Protein AF-A0A015J815-F1 (afdb_monomer)

Radius of gyration: 16.56 Å; Cα contacts (8 Å, |Δi|>4): 184; chains: 1; bounding box: 43×28×48 Å

Organism: Rhizophagus irregularis (strain DAOM 197198w) (NCBI:txid1432141)

Solvent-accessible surface area (backbone atoms only — not comparable to full-atom values): 7447 Å² total; per-residue (Å²): 61,44,53,77,44,84,52,81,70,51,78,43,79,37,81,90,77,35,21,54,42,45,42,51,62,53,68,79,75,30,48,48,89,50,83,80,44,51,62,60,41,54,49,50,37,58,76,67,59,29,50,20,28,22,30,40,38,33,36,47,71,60,101,47,90,90,52,73,72,40,80,78,47,74,47,55,34,61,68,76,79,46,39,68,54,51,34,50,52,52,48,46,41,64,72,52,51,28,60,77,67,71,49,89,79,90,76,82,48,66,89,68,49,71,53,52,51,51,19,48,58,60,54,52,72,75,78,114

Foldseek 3Di:
DKDKAFDDFDWDQDPVLQFIPQFLDDSVLGHDPDPVVNVVSVVVRVVVLGGFGIWMWDWDDDPDPPDDIDTQDIRTDNPPDALVNLLVVVCCCVVPRCVVVVHDDPADDDPPDPRNVSSRVVNVVVPD

Sequence (128 aa):
MSDNTKLKPALRYNPVLGCIVGSTLSTEQTKINKYEDIQPIINNIKTKKAIAKDVRAYILQIPLLNFPPVVIALIANNGSDNMSTITSFHQELLTQIAPQLNLPILSIGSDGAIVEFKAQLISAAQFF

Structure 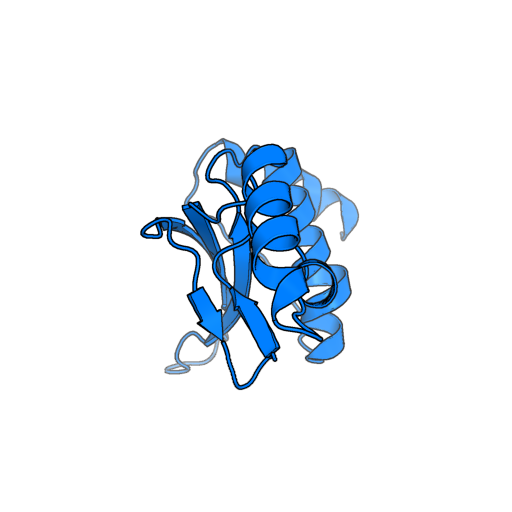(mmCIF, N/CA/C/O backbone):
data_AF-A0A015J815-F1
#
_entry.id   AF-A0A015J815-F1
#
loop_
_atom_site.group_PDB
_atom_site.id
_atom_site.type_symbol
_atom_site.label_atom_id
_atom_site.label_alt_id
_atom_site.label_comp_id
_atom_site.label_asym_id
_atom_site.label_entity_id
_atom_site.label_seq_id
_atom_site.pdbx_PDB_ins_code
_atom_site.Cartn_x
_atom_site.Cartn_y
_atom_site.Cartn_z
_atom_site.occupancy
_atom_site.B_iso_or_equiv
_atom_site.auth_seq_id
_atom_site.auth_comp_id
_atom_site.auth_asym_id
_atom_site.auth_atom_id
_atom_site.pdbx_PDB_model_num
ATOM 1 N N . MET A 1 1 ? 6.735 4.905 -12.879 1.00 92.06 1 MET A N 1
ATOM 2 C CA . MET A 1 1 ? 6.684 6.278 -12.331 1.00 92.06 1 MET A CA 1
ATOM 3 C C . MET A 1 1 ? 5.899 6.253 -11.033 1.00 92.06 1 MET A C 1
ATOM 5 O O . MET A 1 1 ? 4.971 5.453 -10.936 1.00 92.06 1 MET A O 1
ATOM 9 N N . SER A 1 2 ? 6.259 7.078 -10.055 1.00 92.50 2 SER A N 1
ATOM 10 C CA . SER A 1 2 ? 5.473 7.247 -8.832 1.00 92.50 2 SER A CA 1
ATOM 11 C C . SER A 1 2 ? 5.294 8.709 -8.475 1.00 92.50 2 SER A C 1
ATOM 13 O O . SER A 1 2 ? 6.212 9.486 -8.700 1.00 92.50 2 SER A O 1
ATOM 15 N N . ASP A 1 3 ? 4.154 9.040 -7.879 1.00 92.06 3 ASP A N 1
ATOM 16 C CA . ASP A 1 3 ? 3.885 10.364 -7.313 1.00 92.06 3 ASP A CA 1
ATOM 17 C C . ASP A 1 3 ? 2.890 10.245 -6.137 1.00 92.06 3 ASP A C 1
ATOM 19 O O . ASP A 1 3 ? 2.315 9.177 -5.907 1.00 92.06 3 ASP A O 1
ATOM 23 N N . ASN A 1 4 ? 2.739 11.294 -5.323 1.00 92.38 4 ASN A N 1
ATOM 24 C CA . ASN A 1 4 ? 1.822 11.354 -4.191 1.00 92.38 4 ASN A CA 1
ATOM 25 C C . ASN A 1 4 ? 0.623 12.226 -4.563 1.00 92.38 4 ASN A C 1
ATOM 27 O O . ASN A 1 4 ? 0.760 13.397 -4.902 1.00 92.38 4 ASN A O 1
ATOM 31 N N . THR A 1 5 ? -0.578 11.672 -4.462 1.00 92.62 5 THR A N 1
ATOM 32 C CA . THR A 1 5 ? -1.817 12.405 -4.726 1.00 92.62 5 THR A CA 1
ATOM 33 C C . THR A 1 5 ? -2.527 12.715 -3.420 1.00 92.62 5 THR A C 1
ATOM 35 O O . THR A 1 5 ? -2.767 11.820 -2.611 1.00 92.62 5 THR A O 1
ATOM 38 N N . LYS A 1 6 ? -2.922 13.976 -3.232 1.00 94.12 6 LYS A N 1
ATOM 39 C CA . LYS A 1 6 ? -3.693 14.399 -2.058 1.00 94.12 6 LYS A CA 1
ATOM 40 C C . LYS A 1 6 ? -5.109 13.835 -2.092 1.00 94.12 6 LYS A C 1
ATOM 42 O O . LYS A 1 6 ? -5.808 13.923 -3.100 1.00 94.12 6 LYS A O 1
ATOM 47 N N . LEU A 1 7 ? -5.557 13.318 -0.959 1.00 94.19 7 LEU A N 1
ATOM 48 C CA . LEU A 1 7 ? -6.905 12.817 -0.727 1.00 94.19 7 LEU A CA 1
ATOM 49 C C . LEU A 1 7 ? -7.695 13.782 0.159 1.00 94.19 7 LEU A C 1
ATOM 51 O O . LEU A 1 7 ? -7.150 14.539 0.961 1.00 94.19 7 LEU A O 1
ATOM 55 N N . LYS A 1 8 ? -9.026 13.706 0.068 1.00 94.81 8 LYS A N 1
ATOM 56 C CA . LYS A 1 8 ? -9.906 14.271 1.096 1.00 94.81 8 LYS A CA 1
ATOM 57 C C . LYS A 1 8 ? -9.931 13.304 2.289 1.00 94.81 8 LYS A C 1
ATOM 59 O O . LYS A 1 8 ? -10.472 12.208 2.123 1.00 94.81 8 LYS A O 1
ATOM 64 N N . PRO A 1 9 ? -9.425 13.681 3.478 1.00 95.12 9 PRO A N 1
ATOM 65 C CA . PRO A 1 9 ? -9.382 12.773 4.620 1.00 95.12 9 PRO A CA 1
ATOM 66 C C . PRO A 1 9 ? -10.797 12.380 5.050 1.00 95.12 9 PRO A C 1
ATOM 68 O O . PRO A 1 9 ? -11.607 13.236 5.412 1.00 95.12 9 PRO A O 1
ATOM 71 N N . ALA A 1 10 ? -11.109 11.089 4.990 1.00 95.75 10 ALA A N 1
ATOM 72 C CA . ALA A 1 10 ? -12.402 10.555 5.391 1.00 95.75 10 ALA A CA 1
ATOM 73 C C . ALA A 1 10 ? -12.286 9.064 5.703 1.00 95.75 10 ALA A C 1
ATOM 75 O O . ALA A 1 10 ? -11.647 8.324 4.962 1.00 95.75 10 ALA A O 1
ATOM 76 N N . LEU A 1 11 ? -12.963 8.624 6.762 1.00 96.94 11 LEU A N 1
ATOM 77 C CA . LEU A 1 11 ? -13.159 7.206 7.050 1.00 96.94 11 LEU A CA 1
ATOM 78 C C . LEU A 1 11 ? -14.525 6.780 6.526 1.00 96.94 11 LEU A C 1
ATOM 80 O O . LEU A 1 11 ? -15.512 7.495 6.709 1.00 96.94 11 LEU A O 1
ATOM 84 N N . ARG A 1 12 ? -14.585 5.624 5.870 1.00 96.12 12 ARG A N 1
ATOM 85 C CA . ARG A 1 12 ? -15.838 5.045 5.373 1.00 96.12 12 ARG A CA 1
ATOM 86 C C . ARG A 1 12 ? -15.867 3.561 5.675 1.00 96.12 12 ARG A C 1
ATOM 88 O O . ARG A 1 12 ? -14.833 2.909 5.646 1.00 96.12 12 ARG A O 1
ATOM 95 N N . TYR A 1 13 ? -17.048 3.024 5.936 1.00 96.00 13 TYR A N 1
ATOM 96 C CA . TYR A 1 13 ? -17.228 1.581 5.968 1.00 96.00 13 TYR A CA 1
ATOM 97 C C . TYR A 1 13 ? -17.371 1.051 4.540 1.00 96.00 13 TYR A C 1
ATOM 99 O O . TYR A 1 13 ? -18.131 1.615 3.752 1.00 96.00 13 TYR A O 1
ATOM 107 N N . ASN A 1 14 ? -16.647 -0.017 4.210 1.00 95.94 14 ASN A N 1
ATOM 108 C CA . ASN A 1 14 ? -16.835 -0.751 2.967 1.00 95.94 14 ASN A CA 1
ATOM 109 C C . ASN A 1 14 ? -17.495 -2.108 3.278 1.00 95.94 14 ASN A C 1
ATOM 111 O O . ASN A 1 14 ? -16.832 -2.964 3.866 1.00 95.94 14 ASN A O 1
ATOM 115 N N . PRO A 1 15 ? -18.758 -2.339 2.871 1.00 93.62 15 PRO A N 1
ATOM 116 C CA . PRO A 1 15 ? -19.465 -3.586 3.163 1.00 93.62 15 PRO A CA 1
ATOM 117 C C . PRO A 1 15 ? -18.890 -4.801 2.424 1.00 93.62 15 PRO A C 1
ATOM 119 O O . PRO A 1 15 ? -19.001 -5.912 2.927 1.00 93.62 15 PRO A O 1
ATOM 122 N N . VAL A 1 16 ? -18.248 -4.608 1.267 1.00 95.56 16 VAL A N 1
ATOM 123 C CA . VAL A 1 16 ? -17.635 -5.702 0.493 1.00 95.56 16 VAL A CA 1
ATOM 124 C C . VAL A 1 16 ? -16.381 -6.221 1.193 1.00 95.56 16 VAL A C 1
ATOM 126 O O . VAL A 1 16 ? -16.157 -7.424 1.257 1.00 95.56 16 VAL A O 1
ATOM 129 N N . LEU A 1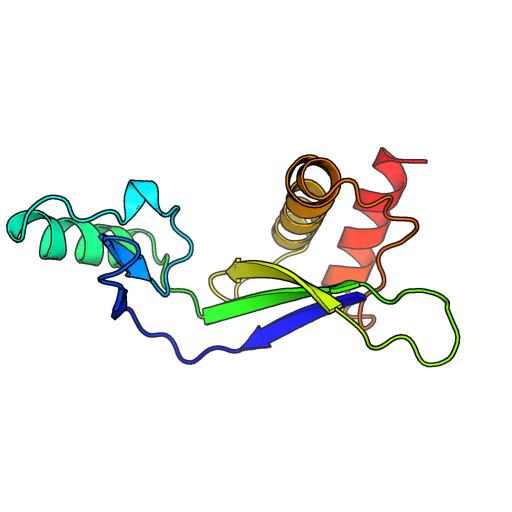 17 ? -15.576 -5.312 1.748 1.00 93.56 17 LEU A N 1
ATOM 130 C CA . LEU A 1 17 ? -14.365 -5.668 2.495 1.00 93.56 17 LEU A CA 1
ATOM 131 C C . LEU A 1 17 ? -14.642 -5.953 3.978 1.00 93.56 17 LEU A C 1
ATOM 133 O O . LEU A 1 17 ? -13.786 -6.492 4.675 1.00 93.56 17 LEU A O 1
ATOM 137 N N . GLY A 1 18 ? -15.818 -5.565 4.477 1.00 96.19 18 GLY A N 1
ATOM 138 C CA . GLY A 1 18 ? -16.172 -5.667 5.888 1.00 96.19 18 GLY A CA 1
ATOM 139 C C . GLY A 1 18 ? -15.244 -4.857 6.799 1.00 96.19 18 GLY A C 1
ATOM 140 O O . GLY A 1 18 ? -15.011 -5.258 7.934 1.00 96.19 18 GLY A O 1
ATOM 141 N N . CYS A 1 19 ? -14.676 -3.745 6.326 1.00 97.19 19 CYS A N 1
ATOM 142 C CA . CYS A 1 19 ? -13.678 -2.972 7.068 1.00 97.19 19 CYS A CA 1
ATOM 143 C C . CYS A 1 19 ? -13.870 -1.456 6.923 1.00 97.19 19 CYS A C 1
ATOM 145 O O . CYS A 1 19 ? -14.609 -0.973 6.057 1.00 97.19 19 CYS A O 1
ATOM 147 N N . ILE A 1 20 ? -13.200 -0.689 7.787 1.00 97.38 20 ILE A N 1
ATOM 148 C CA . ILE A 1 20 ? -13.090 0.767 7.642 1.00 97.38 20 ILE A CA 1
ATOM 149 C C . ILE A 1 20 ? -11.955 1.086 6.662 1.00 97.38 20 ILE A C 1
ATOM 151 O O . ILE A 1 20 ? -10.799 0.737 6.895 1.00 97.38 20 ILE A O 1
ATOM 155 N N . VAL A 1 21 ? -12.289 1.796 5.586 1.00 96.06 21 VAL A N 1
ATOM 156 C CA . VAL A 1 21 ? -11.365 2.294 4.559 1.00 96.06 21 VAL A CA 1
ATOM 157 C C . VAL A 1 21 ? -11.070 3.785 4.748 1.00 96.06 21 VAL A C 1
ATOM 159 O O . VAL A 1 21 ? -11.784 4.491 5.465 1.00 96.06 21 VAL A O 1
ATOM 162 N N . GLY A 1 22 ? -10.018 4.275 4.083 1.00 95.50 22 GLY A N 1
ATOM 163 C CA . GLY A 1 22 ? -9.512 5.647 4.250 1.00 95.50 22 GLY A CA 1
ATOM 164 C C . GLY A 1 22 ? -8.509 5.796 5.400 1.00 95.50 22 GLY A C 1
ATOM 165 O O . GLY A 1 22 ? -8.253 6.903 5.874 1.00 95.50 22 GLY A O 1
ATOM 166 N N . SER A 1 23 ? -7.946 4.677 5.861 1.00 96.19 23 SER A N 1
ATOM 167 C CA . SER A 1 23 ? -6.879 4.618 6.856 1.00 96.19 23 SER A CA 1
ATOM 168 C C . SER A 1 23 ? -5.597 4.046 6.245 1.00 96.19 23 SER A C 1
ATOM 170 O O . SER A 1 23 ? -5.659 3.332 5.251 1.00 96.19 23 SER A O 1
ATOM 172 N N . THR A 1 24 ? -4.450 4.351 6.851 1.00 95.56 24 THR A N 1
ATOM 173 C CA . THR A 1 24 ? -3.151 3.728 6.553 1.00 95.56 24 THR A CA 1
ATOM 174 C C . THR A 1 24 ? -2.937 2.408 7.312 1.00 95.56 24 THR A C 1
ATOM 176 O O . THR A 1 24 ? -1.869 1.816 7.212 1.00 95.56 24 THR A O 1
ATOM 179 N N . LEU A 1 25 ? -3.897 1.978 8.141 1.00 96.12 25 LEU A N 1
ATOM 180 C CA . LEU A 1 25 ? -3.867 0.674 8.811 1.00 96.12 25 LEU A CA 1
ATOM 181 C C . LEU A 1 25 ? -4.262 -0.447 7.840 1.00 96.12 25 LEU A C 1
ATOM 183 O O . LEU A 1 25 ? -4.985 -0.202 6.874 1.00 96.12 25 LEU A O 1
ATOM 187 N N . SER A 1 26 ? -3.825 -1.677 8.122 1.00 94.31 26 SER A N 1
ATOM 188 C CA . SER A 1 26 ? -4.157 -2.831 7.277 1.00 94.31 26 SER A CA 1
ATOM 189 C C . SER A 1 26 ? -5.646 -3.188 7.349 1.00 94.31 26 SER A C 1
ATOM 191 O O . SER A 1 26 ? -6.342 -2.856 8.314 1.00 94.31 26 SER A O 1
ATOM 193 N N . THR A 1 27 ? -6.130 -3.923 6.348 1.00 92.94 27 THR A N 1
ATOM 194 C CA . THR A 1 27 ? -7.517 -4.406 6.270 1.00 92.94 27 THR A CA 1
ATOM 195 C C . THR A 1 27 ? -7.933 -5.233 7.482 1.00 92.94 27 THR A C 1
ATOM 197 O O . THR A 1 27 ? -9.074 -5.161 7.921 1.00 92.94 27 THR A O 1
ATOM 200 N N . GLU A 1 28 ? -7.004 -5.980 8.062 1.00 95.00 28 GLU A N 1
ATOM 201 C CA . GLU A 1 28 ? -7.181 -6.846 9.228 1.00 95.00 28 GLU A CA 1
ATOM 202 C C . GLU A 1 28 ? -7.328 -6.007 10.497 1.00 95.00 28 GLU A C 1
ATOM 204 O O . GLU A 1 28 ? -8.142 -6.324 11.359 1.00 95.00 28 GLU A O 1
ATOM 209 N N . GLN A 1 29 ? -6.578 -4.905 10.594 1.00 96.62 29 GLN A N 1
ATOM 210 C CA . GLN A 1 29 ? -6.652 -3.969 11.718 1.00 96.62 29 GLN A CA 1
ATOM 211 C C . GLN A 1 29 ? -7.930 -3.127 11.708 1.00 96.62 29 GLN A C 1
ATOM 213 O O . GLN A 1 29 ? -8.327 -2.615 12.757 1.00 96.62 29 GLN A O 1
ATOM 218 N N . THR A 1 30 ? -8.554 -2.949 10.541 1.00 97.25 30 THR A N 1
ATOM 219 C CA . THR A 1 30 ? -9.788 -2.167 10.384 1.00 97.25 30 THR A CA 1
ATOM 220 C C . THR A 1 30 ? -11.024 -3.020 10.112 1.00 97.25 30 THR A C 1
ATOM 222 O O . THR A 1 30 ? -12.101 -2.470 9.854 1.00 97.25 30 THR A O 1
ATOM 225 N N . LYS A 1 31 ? -10.889 -4.349 10.168 1.00 97.62 31 LYS A N 1
ATOM 226 C CA . LYS A 1 31 ? -11.974 -5.302 9.942 1.00 97.62 31 LYS A CA 1
ATOM 227 C C . LYS A 1 31 ? -13.021 -5.203 11.046 1.00 97.62 31 LYS A C 1
ATOM 229 O O . LYS A 1 31 ? -12.695 -5.243 12.227 1.00 97.62 31 LYS A O 1
ATOM 234 N N . ILE A 1 32 ? -14.282 -5.116 10.647 1.00 96.81 32 ILE A N 1
ATOM 235 C CA . ILE A 1 32 ? -15.440 -5.096 11.537 1.00 96.81 32 ILE A CA 1
ATOM 236 C C . ILE A 1 32 ? -16.076 -6.479 11.489 1.00 96.81 32 ILE A C 1
ATOM 238 O O . ILE A 1 32 ? -16.563 -6.902 10.441 1.00 96.81 32 ILE A O 1
ATOM 242 N N . ASN A 1 33 ? -16.084 -7.177 12.623 1.00 94.50 33 ASN A N 1
ATOM 243 C CA . ASN A 1 33 ? -16.769 -8.464 12.739 1.00 94.50 33 ASN A CA 1
ATOM 244 C C . ASN A 1 33 ? -18.143 -8.290 13.392 1.00 94.50 33 ASN A C 1
ATOM 246 O O . ASN A 1 33 ? -19.081 -9.011 13.056 1.00 94.50 33 ASN A O 1
ATOM 250 N N . LYS A 1 34 ? -18.263 -7.331 14.316 1.00 96.06 34 LYS A N 1
ATOM 251 C CA . LYS A 1 34 ? -19.507 -6.979 15.004 1.00 96.06 34 LYS A CA 1
ATOM 252 C C . LYS A 1 34 ? -19.670 -5.465 15.082 1.00 96.06 34 LYS A C 1
ATOM 254 O O . LYS A 1 34 ? -18.701 -4.718 14.976 1.00 96.06 34 LYS A O 1
ATOM 259 N N . TYR A 1 35 ? -20.900 -4.999 15.279 1.00 94.19 35 TYR A N 1
ATOM 260 C CA . TYR A 1 35 ? -21.202 -3.566 15.313 1.00 94.19 35 TYR A CA 1
ATOM 261 C C . TYR A 1 35 ? -20.424 -2.826 16.416 1.00 94.19 35 TYR A C 1
ATOM 263 O O . TYR A 1 35 ? -19.992 -1.687 16.230 1.00 94.19 35 TYR A O 1
ATOM 271 N N . GLU A 1 36 ? -20.179 -3.497 17.540 1.00 96.75 36 GLU A N 1
ATOM 272 C CA . GLU A 1 36 ? -19.456 -2.961 18.691 1.00 96.75 36 GLU A CA 1
ATOM 273 C C . GLU A 1 36 ? -17.983 -2.647 18.376 1.00 96.75 36 GLU A C 1
ATOM 275 O O . GLU A 1 36 ? -17.388 -1.805 19.048 1.00 96.75 36 GLU A O 1
ATOM 280 N N . ASP A 1 37 ? -17.409 -3.247 17.324 1.00 95.62 37 ASP A N 1
ATOM 281 C CA . ASP A 1 37 ? -16.012 -3.044 16.917 1.00 95.62 37 ASP A CA 1
ATOM 282 C C . ASP A 1 37 ? -15.781 -1.662 16.274 1.00 95.62 37 ASP A C 1
ATOM 284 O O . ASP A 1 37 ? -14.658 -1.149 16.267 1.00 95.62 37 ASP A O 1
ATOM 288 N N . ILE A 1 38 ? -16.835 -1.018 15.753 1.00 95.81 38 ILE A N 1
ATOM 289 C CA . ILE A 1 38 ? -16.727 0.215 14.956 1.00 95.81 38 ILE A CA 1
ATOM 290 C C . ILE A 1 38 ? -16.068 1.345 15.757 1.00 95.81 38 ILE A C 1
ATOM 292 O O . ILE A 1 38 ? -15.112 1.967 15.289 1.00 95.81 38 ILE A O 1
ATOM 296 N N . GLN A 1 39 ? -16.562 1.627 16.967 1.00 97.12 39 GLN A N 1
ATOM 297 C CA . GLN A 1 39 ? -16.052 2.735 17.785 1.00 97.12 39 GLN A CA 1
ATOM 298 C C . GLN A 1 39 ? -14.600 2.508 18.246 1.00 97.12 39 GLN A C 1
ATOM 300 O O . GLN A 1 39 ? -13.780 3.411 18.048 1.00 97.12 39 GLN A O 1
ATOM 305 N N . PRO A 1 40 ? -14.229 1.330 18.793 1.00 97.56 40 PRO A N 1
ATOM 306 C CA . PRO A 1 40 ? -12.838 1.003 19.099 1.00 97.56 40 PRO A CA 1
ATOM 307 C C . PRO A 1 40 ? -11.896 1.172 17.904 1.00 97.56 40 PRO A C 1
ATOM 309 O O . PRO A 1 40 ? -10.838 1.788 18.050 1.00 97.56 40 PRO A O 1
ATOM 312 N N . ILE A 1 41 ? -12.281 0.692 16.716 1.00 98.06 41 ILE A N 1
ATOM 313 C CA . ILE A 1 41 ? -11.442 0.791 15.514 1.00 98.06 41 ILE A CA 1
ATOM 314 C C . ILE A 1 41 ? -11.281 2.251 15.079 1.00 98.06 41 ILE A C 1
ATOM 316 O O . ILE A 1 41 ? -10.156 2.694 14.843 1.00 98.06 41 ILE A O 1
ATOM 320 N N . ILE A 1 42 ? -12.366 3.034 15.021 1.00 97.56 42 ILE A N 1
ATOM 321 C CA . ILE A 1 42 ? -12.294 4.467 14.682 1.00 97.56 42 ILE A CA 1
ATOM 322 C C . ILE A 1 42 ? -11.389 5.212 15.669 1.00 97.56 42 ILE A C 1
ATOM 324 O O . ILE A 1 42 ? -10.563 6.030 15.255 1.00 97.56 42 ILE A O 1
ATOM 328 N N . ASN A 1 43 ? -11.518 4.933 16.967 1.00 97.75 43 ASN A N 1
ATOM 329 C CA . ASN A 1 43 ? -10.687 5.558 17.990 1.00 9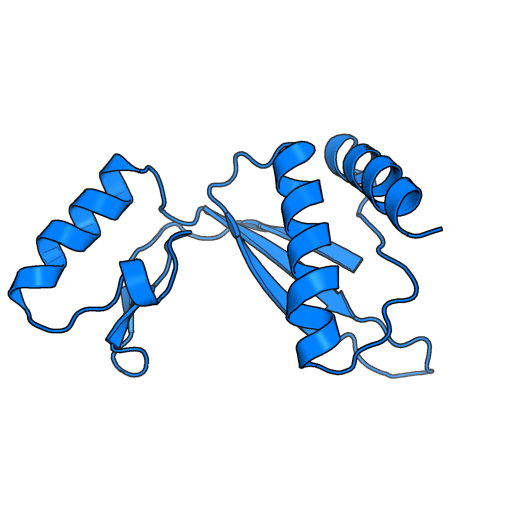7.75 43 ASN A CA 1
ATOM 330 C C . ASN A 1 43 ? -9.218 5.159 17.833 1.00 97.75 43 ASN A C 1
ATOM 332 O O . ASN A 1 43 ? -8.355 6.029 17.865 1.00 97.75 43 ASN A O 1
ATOM 336 N N . ASN A 1 44 ? -8.927 3.885 17.568 1.00 97.88 44 ASN A N 1
ATOM 337 C CA . ASN A 1 44 ? -7.573 3.414 17.283 1.00 97.88 44 ASN A CA 1
ATOM 338 C C . ASN A 1 44 ? -6.956 4.134 16.068 1.00 97.88 44 ASN A C 1
ATOM 340 O O . ASN A 1 44 ? -5.828 4.622 16.154 1.00 97.88 44 ASN A O 1
ATOM 344 N N . ILE A 1 45 ? -7.707 4.286 14.969 1.00 97.44 45 ILE A N 1
ATOM 345 C CA . ILE A 1 45 ? -7.263 5.035 13.779 1.00 97.44 45 ILE A CA 1
ATOM 346 C C . ILE A 1 45 ? -6.926 6.489 14.141 1.00 97.44 45 ILE A C 1
ATOM 348 O O . ILE A 1 45 ? -5.875 7.000 13.743 1.00 97.44 45 ILE A O 1
ATOM 352 N N . LYS A 1 46 ? -7.790 7.160 14.915 1.00 96.31 46 LYS A N 1
ATOM 353 C CA . LYS A 1 46 ? -7.576 8.548 15.356 1.00 96.31 46 LYS A CA 1
ATOM 354 C C . LYS A 1 46 ? -6.350 8.677 16.259 1.00 96.31 46 LYS A C 1
ATOM 356 O O . LYS A 1 46 ? -5.506 9.534 16.005 1.00 96.31 46 LYS A O 1
ATOM 361 N N . THR A 1 47 ? -6.219 7.810 17.264 1.00 97.31 47 THR A N 1
ATOM 362 C CA . THR A 1 47 ? -5.098 7.809 18.217 1.00 97.31 47 THR A CA 1
ATOM 363 C C . THR A 1 47 ? -3.765 7.589 17.509 1.00 97.31 47 THR A C 1
ATOM 365 O O . THR A 1 47 ? -2.795 8.290 17.788 1.00 97.31 47 THR A O 1
ATOM 368 N N . LYS A 1 48 ? -3.726 6.681 16.526 1.00 95.75 48 LYS A N 1
ATOM 369 C CA . LYS A 1 48 ? -2.535 6.421 15.703 1.00 95.75 48 LYS A CA 1
ATOM 370 C C . LYS A 1 48 ? -2.280 7.476 14.621 1.00 95.75 48 LYS A C 1
ATOM 372 O O . LYS A 1 48 ? -1.296 7.362 13.900 1.00 95.75 48 LYS A O 1
ATOM 377 N N . LYS A 1 49 ? -3.148 8.488 14.479 1.00 95.00 49 LYS A N 1
ATOM 378 C CA . LYS A 1 49 ? -3.116 9.477 13.383 1.00 95.00 49 LYS A CA 1
ATOM 379 C C . LYS A 1 49 ? -3.057 8.812 11.999 1.00 95.00 49 LYS A C 1
ATOM 381 O O . LYS A 1 49 ? -2.424 9.324 11.081 1.00 95.00 49 LYS A O 1
ATOM 386 N N . ALA A 1 50 ? -3.743 7.681 11.857 1.00 96.00 50 ALA A N 1
ATOM 387 C CA . ALA A 1 50 ? -3.675 6.800 10.696 1.00 96.00 50 ALA A CA 1
ATOM 388 C C . ALA A 1 50 ? -4.777 7.087 9.662 1.0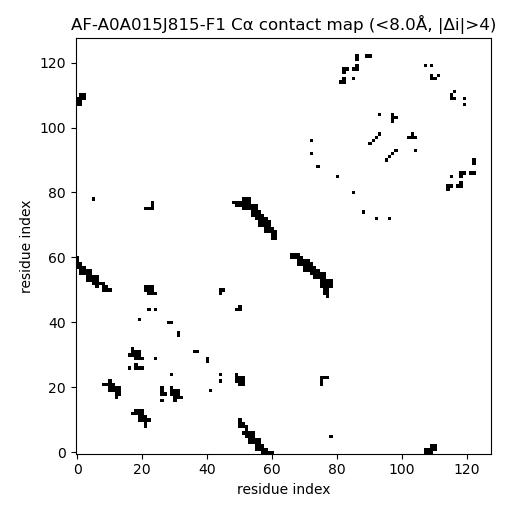0 96.00 50 ALA A C 1
ATOM 390 O O . ALA A 1 50 ? -5.176 6.192 8.923 1.00 96.00 50 ALA A O 1
ATOM 391 N N . ILE A 1 51 ? -5.333 8.301 9.635 1.00 96.69 51 ILE A N 1
ATOM 392 C CA . ILE A 1 51 ? -6.265 8.713 8.577 1.00 96.69 51 ILE A CA 1
ATOM 393 C C . ILE A 1 51 ? -5.429 9.029 7.340 1.00 96.69 51 ILE A C 1
ATOM 395 O O . ILE A 1 51 ? -4.519 9.858 7.416 1.00 96.69 51 ILE A O 1
ATOM 399 N N . ALA A 1 52 ? -5.745 8.378 6.222 1.00 96.69 52 ALA A N 1
ATOM 400 C CA . ALA A 1 52 ? -5.051 8.617 4.970 1.00 96.69 52 ALA A CA 1
ATOM 401 C C . ALA A 1 52 ? -5.310 10.056 4.505 1.00 96.69 52 ALA A C 1
ATOM 403 O O . ALA A 1 52 ? -6.459 10.508 4.444 1.00 9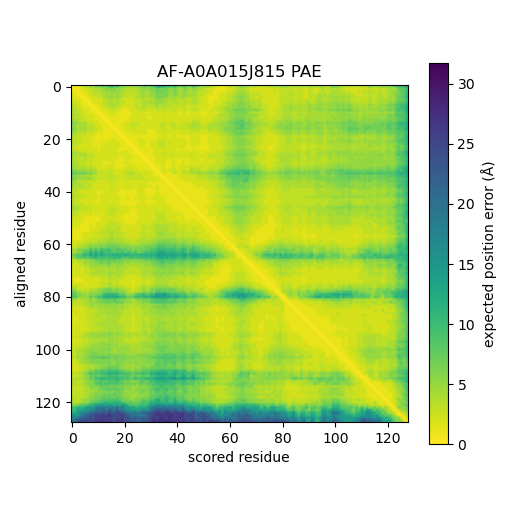6.69 52 ALA A O 1
ATOM 404 N N . LYS A 1 53 ? -4.231 10.777 4.209 1.00 96.38 53 LYS A N 1
ATOM 405 C CA . LYS A 1 53 ? -4.285 12.133 3.658 1.00 96.38 53 LYS A CA 1
ATOM 406 C C . LYS A 1 53 ? -3.784 12.173 2.236 1.00 96.38 53 LYS A C 1
ATOM 408 O O . LYS A 1 53 ? -4.380 12.900 1.459 1.00 96.38 53 LYS A O 1
ATOM 413 N N . ASP A 1 54 ? -2.792 11.356 1.901 1.00 95.19 54 ASP A N 1
ATOM 414 C CA . ASP A 1 54 ? -2.306 11.220 0.537 1.00 95.19 54 ASP A CA 1
ATOM 415 C C . ASP A 1 54 ? -2.213 9.732 0.156 1.00 95.19 54 ASP A C 1
ATOM 417 O O . ASP A 1 54 ? -2.353 8.831 0.995 1.00 95.19 54 ASP A O 1
ATOM 421 N N . VAL A 1 55 ? -2.031 9.470 -1.134 1.00 94.75 55 VAL A N 1
ATOM 422 C CA . VAL A 1 55 ? -1.794 8.137 -1.688 1.00 94.75 55 VAL A CA 1
ATOM 423 C C . VAL A 1 55 ? -0.632 8.187 -2.665 1.00 94.75 55 VAL A C 1
ATOM 425 O O . VAL A 1 55 ? -0.649 8.946 -3.636 1.00 94.75 55 VAL A O 1
ATOM 428 N N . ARG A 1 56 ? 0.367 7.338 -2.433 1.00 94.50 56 ARG A N 1
ATOM 429 C CA . ARG A 1 56 ? 1.461 7.130 -3.373 1.00 94.50 56 ARG A CA 1
ATOM 430 C C . ARG A 1 56 ? 0.974 6.185 -4.463 1.00 94.50 56 ARG A C 1
ATOM 432 O O . ARG A 1 56 ? 0.691 5.015 -4.201 1.00 94.50 56 ARG A O 1
ATOM 439 N N . ALA A 1 57 ? 0.857 6.706 -5.676 1.00 95.38 57 ALA A N 1
ATOM 440 C CA . ALA A 1 57 ? 0.462 5.938 -6.842 1.00 95.38 57 ALA A CA 1
ATOM 441 C C . ALA A 1 57 ? 1.697 5.455 -7.596 1.00 95.38 57 ALA A C 1
ATOM 443 O O . ALA A 1 57 ? 2.594 6.243 -7.889 1.00 95.38 57 ALA A O 1
ATOM 444 N N . TYR A 1 58 ? 1.714 4.171 -7.945 1.00 95.00 58 TYR A N 1
ATOM 445 C CA . TYR A 1 58 ? 2.702 3.594 -8.845 1.00 95.00 58 TYR A CA 1
ATOM 446 C C . TYR A 1 58 ? 2.051 3.278 -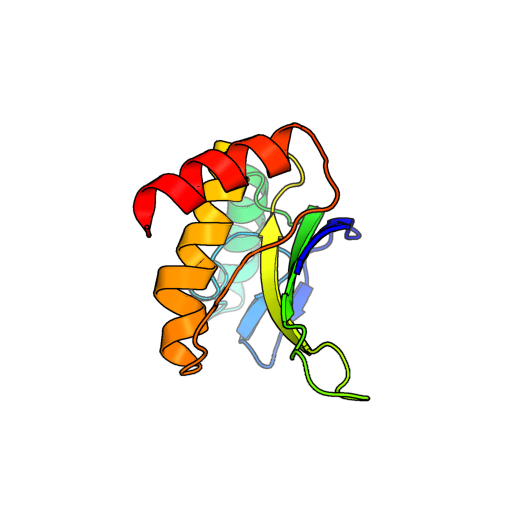10.176 1.00 95.00 58 TYR A C 1
ATOM 448 O O . TYR A 1 58 ? 1.130 2.464 -10.264 1.00 95.00 58 TYR A O 1
ATOM 456 N N . ILE A 1 59 ? 2.565 3.924 -11.213 1.00 94.88 59 ILE A N 1
ATOM 457 C CA . ILE A 1 59 ? 2.106 3.775 -12.584 1.00 94.88 59 ILE A CA 1
ATOM 458 C C . ILE A 1 59 ? 3.197 3.053 -13.370 1.00 94.88 59 ILE A C 1
ATOM 460 O O . ILE A 1 59 ? 4.328 3.540 -13.498 1.00 94.88 59 ILE A O 1
ATOM 464 N N . LEU A 1 60 ? 2.842 1.885 -13.896 1.00 94.38 60 LEU A N 1
ATOM 465 C CA . LEU A 1 60 ? 3.645 1.125 -14.833 1.00 94.38 60 LEU A CA 1
ATOM 466 C C . LEU A 1 60 ? 3.463 1.706 -16.231 1.00 94.38 60 LEU A C 1
ATOM 468 O O . LEU A 1 60 ? 2.355 1.762 -16.765 1.00 94.38 60 LEU A O 1
ATOM 472 N N . GLN A 1 61 ? 4.578 2.109 -16.825 1.00 92.31 61 GLN A N 1
ATOM 473 C CA . GLN A 1 61 ? 4.645 2.489 -18.224 1.00 92.31 61 GLN A CA 1
ATOM 474 C C . GLN A 1 61 ? 5.359 1.372 -18.975 1.00 92.31 61 GLN A C 1
ATOM 476 O O . GLN A 1 61 ? 6.523 1.083 -18.701 1.00 92.31 61 GLN A O 1
ATOM 481 N N . ILE A 1 62 ? 4.649 0.733 -19.901 1.00 90.19 62 ILE A N 1
ATOM 482 C CA . ILE A 1 62 ? 5.232 -0.290 -20.767 1.00 90.19 62 ILE A CA 1
ATOM 483 C C . ILE A 1 62 ? 5.898 0.434 -21.942 1.00 90.19 62 ILE A C 1
ATOM 485 O O . ILE A 1 62 ? 5.246 1.278 -22.560 1.00 90.19 62 ILE A O 1
ATOM 489 N N . PRO A 1 63 ? 7.169 0.140 -22.274 1.00 85.00 63 PRO A N 1
ATOM 490 C CA . PRO A 1 63 ? 7.878 0.755 -23.395 1.00 85.00 63 PRO A CA 1
ATOM 491 C C . PRO A 1 63 ? 7.407 0.159 -24.733 1.00 85.00 63 PRO A C 1
ATOM 493 O O . PRO A 1 63 ? 8.191 -0.365 -25.518 1.00 85.00 63 PRO A O 1
ATOM 496 N N . LEU A 1 64 ? 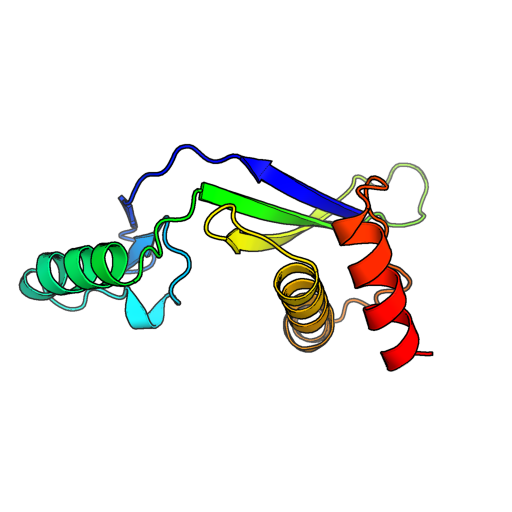6.100 0.207 -24.976 1.00 90.19 64 LEU A N 1
ATOM 497 C CA . LEU A 1 64 ? 5.451 -0.241 -26.195 1.00 90.19 64 LEU A CA 1
ATOM 498 C C . LEU A 1 64 ? 4.609 0.910 -26.743 1.00 90.19 64 LEU A C 1
ATOM 500 O O . LEU A 1 64 ? 3.906 1.595 -25.997 1.00 90.19 64 LEU A O 1
ATOM 504 N N . LEU A 1 65 ? 4.687 1.126 -28.056 1.00 90.44 65 LEU A N 1
ATOM 505 C CA . LEU A 1 65 ? 3.947 2.192 -28.721 1.00 90.44 65 LEU A CA 1
ATOM 506 C C . LEU A 1 65 ? 2.441 2.039 -28.449 1.00 90.44 65 LEU A C 1
ATOM 508 O O . LEU A 1 65 ? 1.879 0.964 -28.644 1.00 90.44 65 LEU A O 1
ATOM 512 N N . ASN A 1 66 ? 1.799 3.125 -28.016 1.00 90.38 66 ASN A N 1
ATOM 513 C CA . ASN A 1 66 ? 0.363 3.210 -27.717 1.00 90.38 66 ASN A CA 1
ATOM 514 C C . ASN A 1 66 ? -0.146 2.328 -26.564 1.00 90.38 66 ASN A C 1
ATOM 516 O O . ASN A 1 66 ? -1.360 2.192 -26.409 1.00 90.38 66 ASN A O 1
ATOM 520 N N . PHE A 1 67 ? 0.730 1.756 -25.732 1.00 91.62 67 PHE A N 1
ATOM 521 C CA . PHE A 1 67 ? 0.268 1.068 -24.530 1.00 91.62 67 PHE A CA 1
ATOM 522 C C . PHE A 1 67 ? -0.039 2.088 -23.417 1.00 91.62 67 PHE A C 1
ATOM 524 O O . PHE A 1 67 ? 0.848 2.865 -23.047 1.00 91.62 67 PHE A O 1
ATOM 531 N N . PRO A 1 68 ? -1.272 2.131 -22.878 1.00 93.31 68 PRO A N 1
ATOM 532 C CA . PRO A 1 68 ? -1.631 3.108 -21.861 1.00 93.31 68 PRO A CA 1
ATOM 533 C C . PRO A 1 68 ? -0.928 2.803 -20.526 1.00 93.31 68 PRO A C 1
ATOM 535 O O . PRO A 1 68 ? -0.716 1.635 -20.194 1.00 93.31 68 PRO A O 1
ATOM 538 N N . PRO A 1 69 ? -0.593 3.824 -19.720 1.00 92.81 69 PRO A N 1
ATOM 539 C CA . PRO A 1 69 ? -0.063 3.602 -18.381 1.00 92.81 69 PRO A CA 1
ATOM 540 C C . PRO A 1 69 ? -1.073 2.863 -17.491 1.00 92.81 69 PRO A C 1
ATOM 542 O O . PRO A 1 69 ? -2.272 3.139 -17.539 1.00 92.81 69 PRO A O 1
ATOM 545 N N . VAL A 1 70 ? -0.584 1.952 -16.649 1.00 93.38 70 VAL A N 1
ATOM 546 C CA . VAL A 1 70 ? -1.416 1.131 -15.753 1.00 93.38 70 VAL A CA 1
ATOM 547 C C . VAL A 1 70 ? -1.036 1.404 -14.306 1.00 93.38 70 VAL A C 1
ATOM 549 O O . VAL A 1 70 ? 0.136 1.341 -13.947 1.00 93.38 70 VAL A O 1
ATOM 552 N N . VAL A 1 71 ? -2.017 1.689 -13.449 1.00 94.69 71 VAL A N 1
ATOM 553 C CA . VAL A 1 71 ? -1.783 1.788 -12.001 1.00 94.69 71 VAL A CA 1
ATOM 554 C C . VAL A 1 71 ? -1.583 0.379 -11.446 1.00 94.69 71 VAL A C 1
ATOM 556 O O . VAL A 1 71 ? -2.479 -0.452 -11.558 1.00 94.69 71 VAL A O 1
ATOM 559 N N . ILE A 1 72 ? -0.421 0.116 -10.849 1.00 94.81 72 ILE A N 1
ATOM 560 C CA . ILE A 1 72 ? -0.074 -1.202 -10.287 1.00 94.81 72 ILE A CA 1
ATOM 561 C C . ILE A 1 72 ? -0.111 -1.232 -8.759 1.00 94.81 72 ILE A C 1
ATOM 563 O O . ILE A 1 72 ? -0.248 -2.301 -8.175 1.00 94.81 72 ILE A O 1
ATOM 567 N N . ALA A 1 73 ? -0.008 -0.074 -8.104 1.00 95.38 73 ALA A N 1
ATOM 568 C CA . ALA A 1 73 ? -0.144 0.028 -6.657 1.00 95.38 73 ALA A CA 1
ATOM 569 C C . ALA A 1 73 ? -0.647 1.411 -6.234 1.00 95.38 73 ALA A C 1
ATOM 571 O O . ALA A 1 73 ? -0.318 2.428 -6.851 1.00 95.38 73 ALA A O 1
ATOM 572 N N . LEU A 1 74 ? -1.416 1.428 -5.146 1.00 95.00 74 LEU A N 1
ATOM 573 C CA . LEU A 1 74 ? -1.866 2.620 -4.435 1.00 95.00 74 LEU A CA 1
ATOM 574 C C . LEU A 1 74 ? -1.593 2.399 -2.948 1.00 95.00 74 LEU A C 1
ATOM 576 O O . LEU A 1 74 ? -2.261 1.579 -2.321 1.00 95.00 74 LEU A O 1
ATOM 580 N N . ILE A 1 75 ? -0.617 3.115 -2.392 1.00 94.31 75 ILE A N 1
ATOM 581 C CA . ILE A 1 75 ? -0.215 2.968 -0.988 1.00 94.31 75 ILE A CA 1
ATOM 582 C C . ILE A 1 75 ? -0.629 4.223 -0.224 1.00 94.31 75 ILE A C 1
ATOM 584 O O . ILE A 1 75 ? -0.159 5.327 -0.506 1.00 94.31 75 ILE A O 1
ATOM 588 N N . ALA A 1 76 ? -1.561 4.066 0.715 1.00 94.62 76 ALA A N 1
ATOM 589 C CA . ALA A 1 76 ? -2.093 5.172 1.502 1.00 94.62 76 ALA A CA 1
ATOM 590 C C . ALA A 1 76 ? -1.082 5.646 2.555 1.00 94.62 76 ALA A C 1
ATOM 592 O O . ALA A 1 76 ? -0.478 4.838 3.258 1.00 94.62 76 ALA A O 1
ATOM 593 N N . ASN A 1 77 ? -0.963 6.961 2.726 1.00 93.56 77 ASN A N 1
ATOM 594 C CA . ASN A 1 77 ? -0.097 7.569 3.730 1.00 93.56 77 ASN A CA 1
ATOM 595 C C . ASN A 1 77 ? -0.783 8.762 4.422 1.00 93.56 77 ASN A C 1
ATOM 597 O O . ASN A 1 77 ? -1.888 9.186 4.074 1.00 93.56 77 ASN A O 1
ATOM 601 N N . ASN A 1 78 ? -0.151 9.288 5.468 1.00 90.69 78 ASN A N 1
ATOM 602 C CA . ASN A 1 78 ? -0.703 10.349 6.317 1.00 90.69 78 ASN A CA 1
ATOM 603 C C . ASN A 1 78 ? -0.273 11.770 5.893 1.00 90.69 78 ASN A C 1
ATOM 605 O O . ASN A 1 78 ? -0.541 12.729 6.628 1.00 90.69 78 ASN A O 1
ATOM 609 N N . GLY A 1 79 ? 0.383 11.903 4.737 1.00 86.38 79 GLY A N 1
ATOM 610 C CA . GLY A 1 79 ? 0.890 13.153 4.173 1.00 86.38 79 GLY A CA 1
ATOM 611 C C . GLY A 1 79 ? 2.125 13.731 4.862 1.00 86.38 79 GLY A C 1
ATOM 612 O O . GLY A 1 79 ? 2.425 14.911 4.699 1.00 86.38 79 GLY A O 1
ATOM 613 N N . SER A 1 80 ? 2.839 12.927 5.657 1.00 83.62 80 SER A N 1
ATOM 614 C CA . SER A 1 80 ? 4.148 13.283 6.223 1.00 83.62 80 SER A CA 1
ATOM 615 C C . SER A 1 80 ? 5.256 12.377 5.685 1.00 83.62 80 SER A C 1
ATOM 617 O O . SER A 1 80 ? 6.108 11.911 6.445 1.00 83.62 80 SER A O 1
ATOM 619 N N . ASP A 1 81 ? 5.210 12.086 4.386 1.00 83.12 81 ASP A N 1
ATOM 620 C CA . ASP A 1 81 ? 6.190 11.226 3.734 1.00 83.12 81 ASP A CA 1
ATOM 621 C C . ASP A 1 81 ? 7.565 11.889 3.759 1.00 83.12 81 ASP A C 1
ATOM 623 O O . ASP A 1 81 ? 7.761 13.026 3.327 1.00 83.12 81 ASP A O 1
ATOM 627 N N . ASN A 1 82 ? 8.536 11.159 4.288 1.00 88.50 82 ASN A N 1
ATOM 628 C CA . ASN A 1 82 ? 9.937 11.526 4.233 1.00 88.50 82 ASN A CA 1
ATOM 629 C C . ASN A 1 82 ? 10.686 10.505 3.369 1.00 88.50 82 ASN A C 1
ATOM 631 O O . ASN A 1 82 ? 10.112 9.532 2.879 1.00 88.50 82 ASN A O 1
ATOM 635 N N . MET A 1 83 ? 11.991 10.708 3.214 1.00 89.19 83 MET A N 1
ATOM 636 C CA . MET A 1 83 ? 12.849 9.800 2.455 1.00 89.19 83 MET A CA 1
ATOM 637 C C . MET A 1 83 ? 12.691 8.333 2.895 1.00 89.19 83 MET A C 1
ATOM 639 O O . MET A 1 83 ? 12.525 7.474 2.042 1.00 89.19 83 MET A O 1
ATOM 643 N N . SER A 1 84 ? 12.683 8.040 4.204 1.00 90.00 84 SER A N 1
ATOM 644 C CA . SER A 1 84 ? 12.533 6.660 4.694 1.00 90.00 84 SER A CA 1
ATOM 645 C C . SER A 1 84 ? 11.170 6.055 4.370 1.00 90.00 84 SER A C 1
ATOM 647 O O . SER A 1 84 ? 11.103 4.893 3.975 1.00 90.00 84 SER A O 1
ATOM 649 N N . THR A 1 85 ? 10.096 6.839 4.477 1.00 91.19 85 THR A N 1
ATOM 650 C CA . THR A 1 85 ? 8.747 6.392 4.129 1.00 91.19 85 THR A CA 1
ATOM 651 C C . THR A 1 85 ? 8.666 6.055 2.640 1.00 91.19 85 THR A C 1
ATOM 653 O O . THR A 1 85 ? 8.231 4.966 2.276 1.00 91.19 85 THR A O 1
ATOM 656 N N . ILE A 1 86 ? 9.180 6.931 1.773 1.00 92.00 86 ILE A N 1
ATOM 657 C CA . ILE A 1 86 ? 9.184 6.710 0.320 1.00 92.00 86 ILE A CA 1
ATOM 658 C C . ILE A 1 86 ? 10.019 5.475 -0.043 1.00 92.00 86 ILE A C 1
ATOM 660 O O . ILE A 1 86 ? 9.557 4.635 -0.814 1.00 92.00 86 ILE A O 1
ATOM 664 N N . THR A 1 87 ? 11.201 5.310 0.559 1.00 92.44 87 THR A N 1
ATOM 665 C CA . THR A 1 87 ? 12.024 4.106 0.375 1.00 92.44 87 THR A CA 1
ATOM 666 C C . THR A 1 87 ? 11.274 2.844 0.805 1.00 92.44 87 THR A C 1
ATOM 668 O O . THR A 1 87 ? 11.289 1.858 0.072 1.00 92.44 87 THR A O 1
ATOM 671 N N . SER A 1 88 ? 10.565 2.865 1.941 1.00 92.56 88 SER A N 1
ATOM 672 C CA . SER A 1 88 ? 9.765 1.710 2.377 1.00 92.56 88 SER A CA 1
ATOM 673 C C . SER A 1 88 ? 8.634 1.374 1.401 1.00 92.56 88 SER 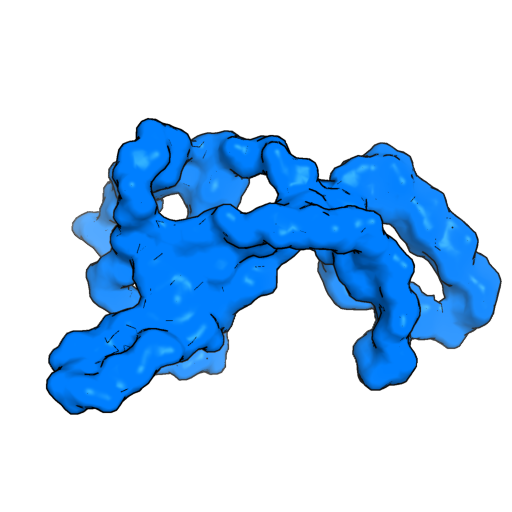A C 1
ATOM 675 O O . SER A 1 88 ? 8.406 0.202 1.122 1.00 92.56 88 SER A O 1
ATOM 677 N N . PHE A 1 89 ? 7.998 2.377 0.785 1.00 93.44 89 PHE A N 1
ATOM 678 C CA . PHE A 1 89 ? 6.996 2.148 -0.257 1.00 93.44 89 PHE A CA 1
ATOM 679 C C . PHE A 1 89 ? 7.602 1.539 -1.525 1.00 93.44 89 PHE A C 1
ATOM 681 O O . PHE A 1 89 ? 6.975 0.687 -2.151 1.00 93.44 89 PHE A O 1
ATOM 688 N N . HIS A 1 90 ? 8.807 1.959 -1.925 1.00 92.75 90 HIS A N 1
ATOM 689 C CA . HIS A 1 90 ? 9.518 1.337 -3.046 1.00 92.75 90 HIS A CA 1
ATOM 690 C C . HIS A 1 90 ? 9.860 -0.124 -2.736 1.00 92.75 90 HIS A C 1
ATOM 692 O O . HIS A 1 90 ? 9.668 -0.994 -3.582 1.00 92.75 90 HIS A O 1
ATOM 698 N N . GLN A 1 91 ? 10.303 -0.410 -1.510 1.00 92.69 91 GLN A N 1
ATOM 699 C CA . GLN A 1 91 ? 10.568 -1.775 -1.061 1.00 92.69 91 GLN A CA 1
ATOM 700 C C . GLN A 1 91 ? 9.293 -2.625 -1.039 1.00 92.69 91 GLN A C 1
ATOM 702 O O . GLN A 1 91 ? 9.324 -3.754 -1.520 1.00 92.69 91 GLN A O 1
ATOM 707 N N . GLU A 1 92 ? 8.169 -2.101 -0.549 1.00 93.44 92 GLU A N 1
ATOM 708 C CA . GLU A 1 92 ? 6.873 -2.792 -0.563 1.00 93.44 92 GLU A CA 1
ATOM 709 C C . GLU A 1 92 ? 6.434 -3.136 -1.995 1.00 93.44 92 GLU A C 1
ATOM 711 O O . GLU A 1 92 ? 6.091 -4.286 -2.282 1.00 93.44 92 GLU A O 1
ATOM 716 N N . LEU A 1 93 ? 6.543 -2.182 -2.929 1.00 93.81 93 LEU A N 1
ATOM 717 C CA . LEU A 1 93 ? 6.270 -2.429 -4.344 1.00 93.81 93 LEU A CA 1
ATOM 718 C C . LEU A 1 93 ? 7.146 -3.559 -4.902 1.00 93.81 93 LEU A C 1
ATOM 720 O O . LEU A 1 93 ? 6.627 -4.473 -5.537 1.00 93.81 93 LEU A O 1
ATOM 724 N N . LEU A 1 94 ? 8.462 -3.490 -4.690 1.00 93.00 94 LEU A N 1
ATOM 725 C CA . LEU A 1 94 ? 9.429 -4.400 -5.312 1.00 93.00 94 LEU A CA 1
ATOM 726 C C . LEU A 1 94 ? 9.434 -5.801 -4.692 1.00 93.00 94 LEU A C 1
ATOM 728 O O . LEU A 1 94 ? 9.652 -6.777 -5.402 1.00 93.00 94 LEU A O 1
ATOM 732 N N . THR A 1 95 ? 9.212 -5.910 -3.382 1.00 92.88 95 THR A N 1
ATOM 733 C CA . THR A 1 95 ? 9.337 -7.181 -2.647 1.00 92.88 95 THR A CA 1
ATOM 734 C C . THR A 1 95 ? 8.009 -7.901 -2.450 1.00 92.88 95 THR A C 1
ATOM 736 O O . THR A 1 95 ? 8.010 -9.114 -2.251 1.00 92.88 95 THR A O 1
ATOM 739 N N . GLN A 1 96 ? 6.881 -7.187 -2.519 1.00 92.88 96 GLN A N 1
ATOM 740 C CA . GLN A 1 96 ? 5.560 -7.765 -2.262 1.00 92.88 96 GLN A CA 1
ATOM 741 C C . GLN A 1 96 ? 4.662 -7.682 -3.496 1.00 92.88 96 GLN A C 1
ATOM 743 O O . GLN A 1 96 ? 4.216 -8.713 -3.993 1.00 92.88 96 GLN A O 1
ATOM 748 N N . ILE A 1 97 ? 4.430 -6.480 -4.029 1.00 93.75 97 ILE A N 1
ATOM 749 C CA . ILE A 1 97 ? 3.407 -6.268 -5.066 1.00 93.75 97 ILE A CA 1
ATOM 750 C C . ILE A 1 97 ? 3.867 -6.783 -6.437 1.00 93.75 97 ILE A C 1
ATOM 752 O O . ILE A 1 97 ? 3.174 -7.580 -7.067 1.00 93.75 97 ILE A O 1
ATOM 756 N N . ALA A 1 98 ? 5.037 -6.358 -6.913 1.00 93.69 98 ALA A N 1
ATOM 757 C CA . ALA A 1 98 ? 5.537 -6.737 -8.233 1.00 93.69 98 ALA A CA 1
ATOM 758 C C . ALA A 1 98 ? 5.743 -8.260 -8.387 1.00 93.69 98 ALA A C 1
ATOM 760 O O . ALA A 1 98 ? 5.313 -8.796 -9.412 1.00 93.69 98 ALA A O 1
ATOM 761 N N . PRO A 1 99 ? 6.286 -8.990 -7.386 1.00 94.31 99 PRO A N 1
ATOM 762 C CA . PRO A 1 99 ? 6.373 -10.447 -7.440 1.00 94.31 99 PRO A CA 1
ATOM 763 C C . PRO A 1 99 ? 5.007 -11.137 -7.485 1.00 94.31 99 PRO A C 1
ATOM 765 O O . PRO A 1 99 ? 4.838 -12.068 -8.261 1.00 94.31 99 PRO A O 1
ATOM 768 N N . GLN A 1 100 ? 4.011 -10.669 -6.720 1.00 95.25 100 GLN A N 1
ATOM 769 C CA . GLN A 1 100 ? 2.654 -11.240 -6.759 1.00 95.25 100 GLN A CA 1
ATOM 770 C C . GLN A 1 100 ? 1.988 -11.088 -8.132 1.00 95.25 100 GLN A C 1
ATOM 772 O O . GLN A 1 100 ? 1.180 -11.926 -8.529 1.00 95.25 100 GLN A O 1
ATOM 777 N N . LEU A 1 101 ? 2.332 -10.023 -8.858 1.00 92.50 101 LEU A N 1
ATOM 778 C CA . LEU A 1 101 ? 1.829 -9.744 -10.202 1.00 92.50 101 LEU A CA 1
ATOM 779 C C . LEU A 1 101 ? 2.713 -10.333 -11.316 1.00 92.50 101 LEU A C 1
ATOM 781 O O . LEU A 1 101 ? 2.396 -10.148 -12.490 1.00 92.50 101 LEU A O 1
ATOM 785 N N . ASN A 1 102 ? 3.816 -11.015 -10.978 1.00 93.88 102 ASN A N 1
ATOM 786 C CA . ASN A 1 102 ? 4.850 -11.461 -11.919 1.00 93.88 102 ASN A CA 1
ATOM 787 C C . ASN A 1 102 ? 5.352 -10.334 -12.847 1.00 93.88 102 ASN A C 1
ATOM 789 O O . ASN A 1 102 ? 5.593 -10.550 -14.037 1.00 93.88 102 ASN A O 1
ATOM 793 N N . LEU A 1 103 ? 5.501 -9.117 -12.312 1.00 91.25 103 LEU A N 1
ATOM 794 C CA . LEU A 1 103 ? 5.940 -7.945 -13.068 1.00 91.25 103 LEU A CA 1
ATOM 795 C C . LEU A 1 103 ? 7.442 -7.690 -12.867 1.00 91.25 103 LEU A C 1
ATOM 797 O O . LEU A 1 103 ? 7.845 -7.289 -11.774 1.00 91.25 103 LEU A O 1
ATOM 801 N N . PRO A 1 104 ? 8.285 -7.850 -13.904 1.00 89.25 104 PRO A N 1
ATOM 802 C CA . PRO A 1 104 ? 9.678 -7.433 -13.832 1.00 89.25 104 PRO A CA 1
ATOM 803 C C . PRO A 1 104 ? 9.767 -5.902 -13.901 1.00 89.25 104 PRO A C 1
ATOM 805 O O . PRO A 1 104 ? 9.468 -5.290 -14.929 1.00 89.25 104 PRO A O 1
ATOM 808 N N . ILE A 1 105 ? 10.178 -5.270 -12.801 1.00 89.88 105 ILE A N 1
ATOM 809 C CA . ILE A 1 105 ? 10.367 -3.817 -12.735 1.00 89.88 105 ILE A CA 1
ATOM 810 C C . ILE A 1 105 ? 11.793 -3.476 -13.174 1.00 89.88 105 ILE A C 1
ATOM 812 O O . ILE A 1 105 ? 12.754 -3.855 -12.515 1.00 89.88 105 ILE A O 1
ATOM 816 N N . LEU A 1 106 ? 11.923 -2.747 -14.286 1.00 89.69 106 LEU A N 1
ATOM 817 C CA . LEU A 1 106 ? 13.224 -2.321 -14.822 1.00 89.69 106 LEU A CA 1
ATOM 818 C C . LEU A 1 106 ? 13.764 -1.064 -14.133 1.00 89.69 106 LEU A C 1
ATOM 820 O O . LEU A 1 106 ? 14.965 -0.928 -13.923 1.00 89.69 106 LEU A O 1
ATOM 824 N N . SER A 1 107 ? 12.882 -0.114 -13.821 1.00 90.00 107 SER A N 1
ATOM 825 C CA . SER A 1 107 ? 13.250 1.153 -13.193 1.00 90.00 107 SER A CA 1
ATOM 826 C C . SER A 1 107 ? 12.049 1.822 -12.525 1.00 90.00 107 SER A C 1
ATOM 828 O O . SER A 1 107 ? 10.888 1.550 -12.849 1.00 90.00 107 SER A O 1
ATOM 830 N N . ILE A 1 108 ? 12.333 2.730 -11.590 1.00 89.94 108 ILE A N 1
ATOM 831 C CA . ILE A 1 108 ? 11.340 3.577 -10.925 1.00 89.94 108 ILE A CA 1
ATOM 832 C C . ILE A 1 108 ? 11.755 5.035 -11.134 1.00 89.94 108 ILE A C 1
ATOM 834 O O . ILE A 1 108 ? 12.825 5.443 -10.698 1.00 89.94 108 ILE A O 1
ATOM 838 N N . GLY A 1 109 ? 10.903 5.812 -11.808 1.00 90.06 109 GLY A N 1
ATOM 839 C CA . GLY A 1 109 ? 11.062 7.262 -11.992 1.00 90.06 109 GLY A CA 1
ATOM 840 C C . GLY A 1 109 ? 10.216 8.078 -11.005 1.00 90.06 109 GLY A C 1
ATOM 841 O O . GLY A 1 109 ? 9.143 7.615 -10.607 1.00 90.06 109 GLY A O 1
ATOM 842 N N . SER A 1 110 ? 10.707 9.269 -10.642 1.00 86.12 110 SER A N 1
ATOM 843 C CA . SER A 1 110 ? 10.086 10.259 -9.738 1.00 86.12 110 SER A CA 1
ATOM 844 C C . SER A 1 110 ? 9.920 11.588 -10.473 1.00 86.12 110 SER A C 1
ATOM 846 O O . SER A 1 110 ? 10.446 11.757 -11.575 1.00 86.12 110 SER A O 1
ATOM 848 N N . ASP A 1 111 ? 9.213 12.529 -9.856 1.00 84.69 111 ASP A N 1
ATOM 849 C CA . ASP A 1 111 ? 8.986 13.880 -10.380 1.00 84.69 111 ASP A CA 1
ATOM 850 C C . ASP A 1 111 ? 10.171 14.850 -10.162 1.00 84.69 111 ASP A C 1
ATOM 852 O O . ASP A 1 111 ? 10.125 16.004 -10.587 1.00 84.69 111 ASP A O 1
ATOM 856 N N . GLY A 1 112 ? 11.249 14.392 -9.515 1.00 84.38 112 GLY A N 1
ATOM 857 C CA . GLY A 1 112 ? 12.422 15.208 -9.199 1.00 84.38 112 GLY A CA 1
ATOM 858 C C . GLY A 1 112 ? 12.343 15.957 -7.864 1.00 84.38 112 GLY A C 1
ATOM 859 O O . GLY A 1 112 ? 13.268 16.710 -7.543 1.00 84.38 112 GLY A O 1
ATOM 860 N N . ALA A 1 113 ? 11.310 15.740 -7.043 1.00 87.94 113 ALA A N 1
ATOM 861 C CA . ALA A 1 113 ? 11.296 16.234 -5.673 1.00 87.94 113 ALA A CA 1
ATOM 862 C C . ALA A 1 113 ? 12.516 15.701 -4.898 1.00 87.94 113 ALA A C 1
ATOM 864 O O . ALA A 1 113 ? 12.831 14.510 -4.927 1.00 87.94 113 ALA A O 1
ATOM 865 N N . ILE A 1 114 ? 13.208 16.578 -4.157 1.00 87.94 114 ILE A N 1
ATOM 866 C CA . ILE A 1 114 ? 14.486 16.253 -3.486 1.00 87.94 114 ILE A CA 1
ATOM 867 C C . ILE A 1 114 ? 14.370 15.005 -2.597 1.00 87.94 114 ILE A C 1
ATOM 869 O O . ILE A 1 114 ? 15.302 14.204 -2.521 1.00 87.94 114 ILE A O 1
ATOM 873 N N . VAL A 1 115 ? 13.241 14.844 -1.905 1.00 89.19 115 VAL A N 1
ATOM 874 C CA . VAL A 1 115 ? 12.992 13.692 -1.027 1.00 89.19 115 VAL A CA 1
ATOM 875 C C . VAL A 1 115 ? 12.829 12.386 -1.809 1.00 89.19 115 VAL A C 1
ATOM 877 O O . VAL A 1 115 ? 13.309 11.351 -1.350 1.00 89.19 115 VAL A O 1
ATOM 880 N N . GLU A 1 116 ? 12.232 12.435 -2.999 1.00 88.62 116 GLU A N 1
ATOM 881 C CA . GLU A 1 116 ? 12.033 11.276 -3.876 1.00 88.62 116 GLU A CA 1
ATOM 882 C C . GLU A 1 116 ? 13.317 10.877 -4.574 1.00 88.62 116 GLU A C 1
ATOM 884 O O . GLU A 1 116 ? 13.682 9.705 -4.572 1.00 88.62 116 GLU A O 1
ATOM 889 N N . PHE A 1 117 ? 14.049 11.861 -5.096 1.00 87.25 117 PHE A N 1
ATOM 890 C CA . PHE A 1 117 ? 15.343 11.629 -5.719 1.00 87.25 117 PHE A CA 1
ATOM 891 C C . PHE A 1 117 ? 16.308 10.933 -4.748 1.00 87.25 117 PHE A C 1
ATOM 893 O O . PHE A 1 117 ? 16.959 9.948 -5.091 1.00 87.25 117 PHE A O 1
ATOM 900 N N . LYS A 1 118 ? 16.348 11.382 -3.486 1.00 87.62 118 LYS A N 1
ATOM 901 C CA . LYS A 1 118 ? 17.149 10.726 -2.443 1.00 87.62 118 LYS A CA 1
ATOM 902 C C . LYS A 1 118 ? 16.676 9.302 -2.14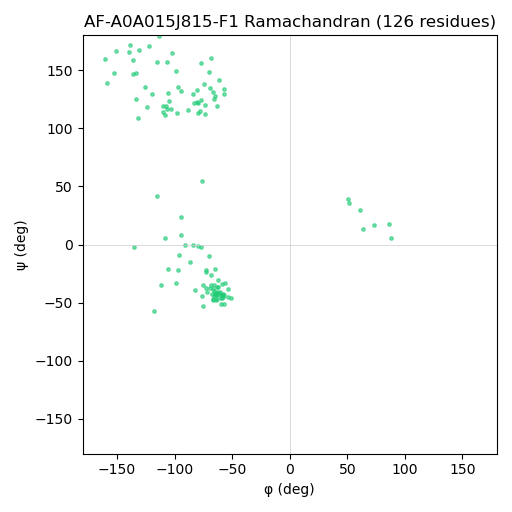4 1.00 87.62 118 LYS A C 1
ATOM 904 O O . LYS A 1 118 ? 17.510 8.410 -2.008 1.00 87.62 118 LYS A O 1
ATOM 909 N N . ALA A 1 119 ? 15.365 9.076 -2.053 1.00 87.94 119 ALA A N 1
ATOM 910 C CA . ALA A 1 119 ? 14.812 7.741 -1.821 1.00 87.94 119 ALA A CA 1
ATOM 911 C C . ALA A 1 119 ? 15.147 6.769 -2.969 1.00 87.94 119 ALA A C 1
ATOM 913 O O . ALA A 1 119 ? 15.467 5.603 -2.727 1.00 87.94 119 ALA A O 1
ATOM 914 N N . GLN A 1 120 ? 15.154 7.259 -4.211 1.00 84.44 120 GLN A N 1
ATOM 915 C CA . GLN A 1 120 ? 15.551 6.490 -5.390 1.00 84.44 120 GLN A CA 1
ATOM 916 C C . GLN A 1 120 ? 17.021 6.102 -5.378 1.00 84.44 120 GLN A C 1
ATOM 918 O O . GLN A 1 120 ? 17.327 4.944 -5.643 1.00 84.44 120 GLN A O 1
ATOM 923 N N . LEU A 1 121 ? 17.921 7.027 -5.030 1.00 83.88 121 LEU A N 1
ATOM 924 C CA . LEU A 1 121 ? 19.351 6.723 -4.924 1.00 83.88 121 LEU A CA 1
ATOM 925 C C . LEU A 1 121 ? 19.618 5.597 -3.918 1.00 83.88 121 LEU A C 1
ATOM 927 O O . LEU A 1 121 ? 20.399 4.691 -4.196 1.00 83.88 121 LEU A O 1
ATOM 931 N N . ILE A 1 122 ? 18.934 5.626 -2.771 1.00 82.00 122 ILE A N 1
ATOM 932 C CA . ILE A 1 122 ? 19.057 4.585 -1.741 1.00 82.00 122 ILE A CA 1
ATOM 933 C C . ILE A 1 122 ? 18.492 3.251 -2.238 1.00 82.00 122 ILE A C 1
ATOM 935 O O . ILE A 1 122 ? 19.101 2.207 -2.021 1.00 82.00 122 ILE A O 1
ATOM 939 N N . SER A 1 123 ? 17.344 3.285 -2.916 1.00 72.12 123 SER A N 1
ATOM 940 C CA . SER A 1 123 ? 16.682 2.076 -3.416 1.00 72.12 123 SER A CA 1
ATOM 941 C C . SER A 1 123 ? 17.468 1.425 -4.561 1.00 72.12 123 SER A C 1
ATOM 943 O O . SER A 1 123 ? 17.559 0.206 -4.619 1.00 72.12 123 SER A O 1
ATOM 945 N N . ALA A 1 124 ? 18.086 2.214 -5.445 1.00 64.06 124 ALA A N 1
ATOM 946 C CA . ALA A 1 124 ? 18.897 1.705 -6.551 1.00 64.06 124 ALA A CA 1
ATOM 947 C C . ALA A 1 124 ? 20.162 0.972 -6.068 1.00 64.06 124 ALA A C 1
ATOM 949 O O . ALA A 1 124 ? 20.541 -0.033 -6.659 1.00 64.06 124 ALA A O 1
ATOM 950 N N . ALA A 1 125 ? 20.771 1.424 -4.966 1.00 57.00 125 ALA A N 1
ATOM 951 C CA . ALA A 1 125 ? 21.968 0.809 -4.386 1.00 57.00 125 ALA A CA 1
ATOM 952 C C . ALA A 1 125 ? 21.726 -0.569 -3.734 1.00 57.00 125 ALA A C 1
ATOM 954 O O . ALA A 1 125 ? 22.681 -1.234 -3.347 1.00 57.00 125 ALA A O 1
ATOM 955 N N . GLN A 1 126 ? 20.467 -0.990 -3.565 1.00 53.53 126 GLN A N 1
ATOM 956 C CA . GLN A 1 126 ? 20.113 -2.289 -2.978 1.00 53.53 126 GLN A CA 1
ATOM 957 C C . GLN A 1 126 ? 19.834 -3.387 -4.017 1.00 53.53 126 GLN A C 1
ATOM 959 O O . GLN A 1 126 ? 19.678 -4.541 -3.623 1.00 53.53 126 GLN A O 1
ATOM 964 N N . PHE A 1 127 ? 19.755 -3.059 -5.312 1.00 51.41 127 PHE A N 1
ATOM 965 C CA . PHE A 1 127 ? 19.262 -3.988 -6.342 1.00 51.41 127 PHE A CA 1
ATOM 966 C C . PHE A 1 127 ? 20.097 -4.037 -7.640 1.00 51.41 127 PHE A C 1
ATOM 968 O O . PHE A 1 127 ? 19.785 -4.856 -8.505 1.00 51.41 127 PHE A O 1
ATOM 975 N N . PHE A 1 128 ? 21.158 -3.228 -7.759 1.00 45.75 128 PHE A N 1
ATOM 976 C CA . PHE A 1 128 ? 22.234 -3.366 -8.756 1.00 45.75 128 PHE A CA 1
ATOM 977 C C . PHE A 1 128 ? 23.570 -3.584 -8.044 1.00 45.75 128 PHE A C 1
ATOM 979 O O . PHE A 1 128 ? 24.416 -4.308 -8.613 1.00 45.75 128 PHE A O 1
#

Mean predicted aligned error: 4.65 Å

Secondary structure (DSSP, 8-state):
-EEEEE-----EEETTTTEEESBSS-TTTTB-SSGGGHHHHHHHHHHTT-B--EEEEEEE--SSTTPPPEEEEEEEE-S---HHHHHHHHHHIIIIIHHHTT-----------HHHHHHHHHHHTTT-

Nearest PDB structures (foldseek):
  6l0v-assembly1_A  TM=3.985E-01  e=1.551E+00  Arabidopsis thaliana
  3cxs-assembly1_A-2  TM=3.469E-01  e=1.551E+00  Homo sapiens
  6yug-assembly1_B  TM=3.221E-01  e=1.458E+00  Cryptosporidium parvum Iowa II
  2fxf-assembly1_B  TM=4.304E-01  e=6.079E+00  Homo sapiens

pLDDT: mean 91.33, std 8.56, range [45.75, 98.06]